Protein AF-A0A7Y5PL64-F1 (afdb_monomer_lite)

Radius of gyration: 34.28 Å; chains: 1; bounding box: 77×37×75 Å

Foldseek 3Di:
DDPVVVVVVVVVVCVVCVVVNVVVVVCVCVVVVVVVVCVVVVVVVVVVVVVVVVVVPPPDDDDWADDPPDPPDPDGDFDDPVNQVLCCDCVNPVPRPHDDGDDDDWDWDDDPPDTDTD

pLDDT: mean 79.42, std 14.21, range [55.31, 97.62]

Sequence (118 aa):
MTFSEAVRLALAGLLANRMRALLTTLGIIIGVGAVLSLISLGRGVENYIASEFESMGTNLLVVFGAEPRNPNRTRIEPLTTIEAADLADPSIAPSVAVVASDYRLNGTIEAGDESYQT

Secondary structure (DSSP, 8-state):
--HHHHHHHHHHHHHHTHHHHHHHHHHHHHHHHHHHHHHHHHHHHHHHHHHHHHHTTTT---PPPPP-SSTT---PPPPPHHHHHHHH-TTT-TT------------EEEETTEEEE-

Structure (mmCIF, N/CA/C/O backbone):
data_AF-A0A7Y5PL64-F1
#
_entry.id   AF-A0A7Y5PL64-F1
#
loop_
_atom_site.group_PDB
_atom_site.id
_atom_site.type_symbol
_atom_site.label_atom_id
_atom_site.label_alt_id
_atom_site.label_comp_id
_atom_site.label_asym_id
_atom_site.label_entity_id
_atom_site.label_seq_id
_atom_site.pdbx_PDB_ins_code
_atom_site.Cartn_x
_atom_site.Cartn_y
_atom_site.Cartn_z
_atom_site.occupancy
_atom_site.B_iso_or_equiv
_atom_site.auth_seq_id
_atom_site.auth_comp_id
_atom_site.auth_asym_id
_atom_site.auth_atom_id
_atom_site.pdbx_PDB_model_num
ATOM 1 N N . MET A 1 1 ? -28.151 -12.667 31.202 1.00 62.91 1 MET A N 1
ATOM 2 C CA . MET A 1 1 ? -27.965 -11.423 30.429 1.00 62.91 1 MET A CA 1
ATOM 3 C C . MET A 1 1 ? -28.350 -11.702 28.995 1.00 62.91 1 MET A C 1
ATOM 5 O O . MET A 1 1 ? -27.792 -12.619 28.405 1.00 62.91 1 MET A O 1
ATOM 9 N N . THR A 1 2 ? -29.329 -10.980 28.462 1.00 91.00 2 THR A N 1
ATOM 10 C CA . THR A 1 2 ? -29.686 -11.091 27.043 1.00 91.00 2 THR A CA 1
ATOM 11 C C . THR A 1 2 ? -28.681 -10.299 26.193 1.00 91.00 2 THR A C 1
ATOM 13 O O . THR A 1 2 ? -28.117 -9.309 26.661 1.00 91.00 2 THR A O 1
ATOM 16 N N . PHE A 1 3 ? -28.404 -10.725 24.954 1.00 93.62 3 PHE A N 1
ATOM 17 C CA . PHE A 1 3 ? -27.451 -10.027 24.069 1.00 93.62 3 PHE A CA 1
ATOM 18 C C . PHE A 1 3 ? -27.849 -8.557 23.840 1.00 93.62 3 PHE A C 1
ATOM 20 O O . PHE A 1 3 ? -26.998 -7.671 23.801 1.00 93.62 3 PHE A O 1
ATOM 27 N N . SER A 1 4 ? -29.154 -8.279 23.780 1.00 94.31 4 SER A N 1
ATOM 28 C CA . SER A 1 4 ? -29.699 -6.923 23.670 1.00 94.31 4 SER A CA 1
ATOM 29 C C . SER A 1 4 ? -29.397 -6.055 24.898 1.00 94.31 4 SER A C 1
ATOM 31 O O . SER A 1 4 ? -29.063 -4.880 24.741 1.00 94.31 4 SER A O 1
ATOM 33 N N . GLU A 1 5 ? -29.454 -6.610 26.112 1.00 93.69 5 GLU A N 1
ATOM 34 C CA . GLU A 1 5 ? -29.040 -5.910 27.337 1.00 93.69 5 GLU A CA 1
ATOM 35 C C . GLU A 1 5 ? -27.541 -5.635 27.372 1.00 93.69 5 GLU A C 1
ATOM 37 O O . GLU A 1 5 ? -27.141 -4.537 27.755 1.00 93.69 5 GLU A O 1
ATOM 42 N N . ALA A 1 6 ? -26.714 -6.587 26.930 1.00 94.31 6 ALA A N 1
ATOM 43 C CA . ALA A 1 6 ? -25.267 -6.401 26.867 1.00 94.31 6 ALA A CA 1
ATOM 44 C C . ALA A 1 6 ? -24.887 -5.242 25.927 1.00 94.31 6 ALA A C 1
ATOM 46 O O . ALA A 1 6 ? -24.088 -4.382 26.297 1.00 94.31 6 ALA A O 1
ATOM 47 N N . VAL A 1 7 ? -25.518 -5.162 24.748 1.00 95.19 7 VAL A N 1
ATOM 48 C CA . VAL A 1 7 ? -25.325 -4.052 23.799 1.00 95.19 7 VAL A CA 1
ATOM 49 C C . VAL A 1 7 ? -25.808 -2.725 24.389 1.00 95.19 7 VAL A C 1
ATOM 51 O O . VAL A 1 7 ? -25.095 -1.725 24.303 1.00 95.19 7 VAL A O 1
ATOM 54 N N . ARG A 1 8 ? -26.982 -2.696 25.038 1.00 94.38 8 ARG A N 1
ATOM 55 C CA . ARG A 1 8 ? -27.490 -1.485 25.709 1.00 94.38 8 ARG A CA 1
ATOM 56 C C . ARG A 1 8 ? -26.541 -0.988 26.799 1.00 94.38 8 ARG A C 1
ATOM 58 O O . ARG A 1 8 ? -26.281 0.212 26.869 1.00 94.38 8 ARG A O 1
ATOM 65 N N . LEU A 1 9 ? -26.011 -1.896 27.617 1.00 93.50 9 LEU A N 1
ATOM 66 C CA . LEU A 1 9 ? -25.077 -1.570 28.692 1.00 93.50 9 LEU A CA 1
ATOM 67 C C . LEU A 1 9 ? -23.738 -1.053 28.142 1.00 93.50 9 LEU A C 1
ATOM 69 O O . LEU A 1 9 ? -23.221 -0.047 28.626 1.00 93.50 9 LEU A O 1
ATOM 73 N N . ALA A 1 10 ? -23.208 -1.686 27.092 1.00 91.62 10 ALA A N 1
ATOM 74 C CA . ALA A 1 10 ? -21.980 -1.253 26.431 1.00 91.62 10 ALA A CA 1
ATOM 75 C C . ALA A 1 10 ? -22.123 0.140 25.791 1.00 91.62 10 ALA A C 1
ATOM 77 O O . ALA A 1 10 ? -21.254 0.993 25.974 1.00 91.62 10 ALA A O 1
ATOM 78 N N . LEU A 1 11 ? -23.240 0.402 25.099 1.00 93.00 11 LEU A N 1
ATOM 79 C CA . LEU A 1 11 ? -23.537 1.712 24.509 1.00 93.00 11 LEU A CA 1
ATOM 80 C C . LEU A 1 11 ? -23.662 2.800 25.580 1.00 93.00 11 LEU A C 1
ATOM 82 O O . LEU A 1 11 ? -23.093 3.880 25.419 1.00 93.00 11 LEU A O 1
ATOM 86 N N . ALA A 1 12 ? -24.349 2.511 26.689 1.00 93.06 12 ALA A N 1
ATOM 87 C CA . ALA A 1 12 ? -24.456 3.435 27.815 1.00 93.06 12 ALA A CA 1
ATOM 88 C C . ALA A 1 12 ? -23.074 3.783 28.400 1.00 93.06 12 ALA A C 1
ATOM 90 O O . ALA A 1 12 ? -22.789 4.955 28.646 1.00 93.06 12 ALA A O 1
ATOM 91 N N . GLY A 1 13 ? -22.185 2.793 28.546 1.00 90.62 13 GLY A N 1
ATOM 92 C CA . GLY A 1 13 ? -20.802 3.006 28.983 1.00 90.62 13 GLY A CA 1
ATOM 93 C C . GLY A 1 13 ? -19.965 3.834 27.998 1.00 90.62 13 GLY A C 1
ATOM 94 O O . GLY A 1 13 ? -19.209 4.713 28.415 1.00 90.62 13 GLY A O 1
ATOM 95 N N . LEU A 1 14 ? -20.139 3.617 26.689 1.00 92.44 14 LEU A N 1
ATOM 96 C CA . LEU A 1 14 ? -19.472 4.400 25.642 1.00 92.44 14 LEU A CA 1
ATOM 97 C C . LEU A 1 14 ? -19.899 5.881 25.681 1.00 92.44 14 LEU A C 1
ATOM 99 O O . LEU A 1 14 ? -19.066 6.784 25.598 1.00 92.44 14 LEU A O 1
ATOM 103 N N . LEU A 1 15 ? -21.203 6.125 25.856 1.00 91.00 15 LEU A N 1
ATOM 104 C CA . LEU A 1 15 ? -21.818 7.455 25.937 1.00 91.00 15 LEU A CA 1
ATOM 105 C C . LEU A 1 15 ? -21.490 8.205 27.235 1.00 91.00 15 LEU A C 1
ATOM 107 O O . LEU A 1 15 ? -21.521 9.439 27.232 1.00 91.00 15 LEU A O 1
ATOM 111 N N . ALA A 1 16 ? -21.176 7.487 28.318 1.00 93.44 16 ALA A N 1
ATOM 112 C CA . ALA A 1 16 ? -20.766 8.068 29.594 1.00 93.44 16 ALA A CA 1
ATOM 113 C C . ALA A 1 16 ? -19.361 8.687 29.528 1.00 93.44 16 ALA A C 1
ATOM 115 O O . ALA A 1 16 ? -19.095 9.680 30.200 1.00 93.44 16 ALA A O 1
ATOM 116 N N . ASN A 1 17 ? -18.470 8.147 28.688 1.00 92.94 17 ASN A N 1
ATOM 117 C CA . ASN A 1 17 ? -17.100 8.636 28.563 1.00 92.94 17 ASN A CA 1
ATOM 118 C C . ASN A 1 17 ? -16.711 8.942 27.110 1.00 92.94 17 ASN A C 1
ATOM 120 O O . ASN A 1 17 ? -15.797 8.353 26.522 1.00 92.94 17 ASN A O 1
ATOM 124 N N . ARG A 1 18 ? -17.426 9.923 26.557 1.00 89.38 18 ARG A N 1
ATOM 125 C CA . ARG A 1 18 ? -17.398 10.297 25.138 1.00 89.38 18 ARG A CA 1
ATOM 126 C C . ARG A 1 18 ? -16.002 10.617 24.620 1.00 89.38 18 ARG A C 1
ATOM 128 O O . ARG A 1 18 ? -15.665 10.187 23.529 1.00 89.38 18 ARG A O 1
ATOM 135 N N . MET A 1 19 ? -15.181 11.327 25.395 1.00 94.69 19 MET A N 1
ATOM 136 C CA . MET A 1 19 ? -13.865 11.784 24.932 1.00 94.69 19 MET A CA 1
ATOM 137 C C . MET A 1 19 ? -12.891 10.622 24.715 1.00 94.69 19 MET A C 1
ATOM 139 O O . MET A 1 19 ? -12.228 10.556 23.686 1.00 94.69 19 MET A O 1
ATOM 143 N N . ARG A 1 20 ? -12.851 9.652 25.636 1.00 94.50 20 ARG A N 1
ATOM 144 C CA . ARG A 1 20 ? -12.008 8.458 25.470 1.00 94.50 20 ARG A CA 1
ATOM 145 C C . ARG A 1 20 ? -12.511 7.584 24.327 1.00 94.50 20 ARG A C 1
ATOM 147 O O . ARG A 1 20 ? -11.698 7.121 23.543 1.00 94.50 20 ARG A O 1
ATOM 154 N N . ALA A 1 21 ? -13.828 7.391 24.228 1.00 94.50 21 ALA A N 1
ATOM 155 C CA . ALA A 1 21 ? -14.437 6.607 23.157 1.00 94.50 21 ALA A CA 1
ATOM 156 C C . ALA A 1 21 ? -14.184 7.218 21.767 1.00 94.50 21 ALA A C 1
ATOM 158 O O . ALA A 1 21 ? -13.879 6.496 20.821 1.00 94.50 21 ALA A O 1
ATOM 159 N N . LEU A 1 22 ? -14.258 8.547 21.645 1.00 95.19 22 LEU A N 1
ATOM 160 C CA . LEU A 1 22 ? -13.938 9.257 20.404 1.00 95.19 22 LEU A CA 1
ATOM 161 C C . LEU A 1 22 ? -12.468 9.091 20.022 1.00 95.19 22 LEU A C 1
ATOM 163 O O . LEU A 1 22 ? -12.167 8.758 18.883 1.00 95.19 22 LEU A O 1
ATOM 167 N N . LEU A 1 23 ? -11.550 9.290 20.968 1.00 95.56 23 LEU A N 1
ATOM 168 C CA . LEU A 1 23 ? -10.118 9.232 20.678 1.00 95.56 23 LEU A CA 1
ATOM 169 C C . LEU A 1 23 ? -9.653 7.820 20.291 1.00 95.56 23 LEU A C 1
ATOM 171 O O . LEU A 1 23 ? -8.845 7.677 19.376 1.00 95.56 23 LEU A O 1
ATOM 175 N N . THR A 1 24 ? -10.176 6.771 20.934 1.00 95.12 24 THR A N 1
ATOM 176 C CA . THR A 1 24 ? -9.810 5.386 20.589 1.00 95.12 24 THR A CA 1
ATOM 177 C C . THR A 1 24 ? -10.368 4.964 19.235 1.00 95.12 24 THR A C 1
ATOM 179 O O . THR A 1 24 ? -9.656 4.345 18.446 1.00 95.12 24 THR A O 1
ATOM 182 N N . THR A 1 25 ? -11.618 5.322 18.934 1.00 95.25 25 THR A N 1
ATOM 183 C CA . THR A 1 25 ? -12.231 5.015 17.633 1.00 95.25 25 THR A CA 1
ATOM 184 C C . THR A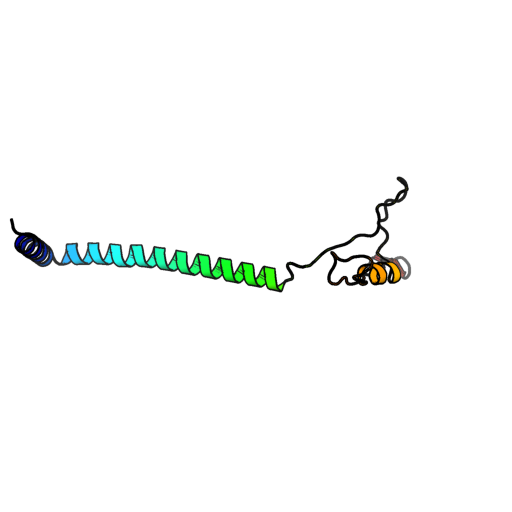 1 25 ? -11.562 5.785 16.500 1.00 95.25 25 THR A C 1
ATOM 186 O O . THR A 1 25 ? -11.252 5.190 15.470 1.00 95.25 25 THR A O 1
ATOM 189 N N . LEU A 1 26 ? -11.238 7.064 16.710 1.00 96.56 26 LEU A N 1
ATOM 190 C CA . LEU A 1 26 ? -10.481 7.873 15.755 1.00 96.56 26 LEU A CA 1
ATOM 191 C C . LEU A 1 26 ? -9.106 7.258 15.459 1.00 96.56 26 LEU A C 1
ATOM 193 O O . LEU A 1 26 ? -8.723 7.144 14.296 1.00 96.56 26 LEU A O 1
ATOM 197 N N . GLY A 1 27 ? -8.390 6.816 16.497 1.00 96.94 27 GLY A N 1
ATOM 198 C CA . GLY A 1 27 ? -7.090 6.164 16.343 1.00 96.94 27 GLY A CA 1
ATOM 199 C C . GLY A 1 27 ? -7.159 4.905 15.477 1.00 96.94 27 GLY A C 1
ATOM 200 O O . GLY A 1 27 ? -6.327 4.726 14.591 1.00 96.94 27 GLY A O 1
ATOM 201 N N . ILE A 1 28 ? -8.182 4.067 15.671 1.00 97.12 28 ILE A N 1
ATOM 202 C CA . ILE A 1 28 ? -8.387 2.857 14.860 1.00 97.12 28 ILE A CA 1
ATOM 203 C C . ILE A 1 28 ? -8.730 3.218 13.409 1.00 97.12 28 ILE A C 1
ATOM 205 O O . ILE A 1 28 ? -8.167 2.625 12.492 1.00 97.12 28 ILE A O 1
ATOM 209 N N . ILE A 1 29 ? -9.604 4.205 13.183 1.00 97.00 29 ILE A N 1
ATOM 210 C CA . ILE A 1 29 ? -9.995 4.637 11.831 1.00 97.00 29 ILE A CA 1
ATOM 211 C C . ILE A 1 29 ? -8.777 5.136 11.046 1.00 97.00 29 ILE A C 1
ATOM 213 O O . ILE A 1 29 ? -8.551 4.698 9.919 1.00 97.00 29 ILE A O 1
ATOM 217 N N . ILE A 1 30 ? -7.968 6.013 11.648 1.00 97.00 30 ILE A N 1
ATOM 218 C CA . ILE A 1 30 ? -6.768 6.553 10.998 1.00 97.00 30 ILE A CA 1
ATOM 219 C C . ILE A 1 30 ? -5.718 5.451 10.812 1.00 97.00 30 ILE A C 1
ATOM 221 O O . ILE A 1 30 ? -5.144 5.335 9.731 1.00 97.00 30 ILE A O 1
ATOM 225 N N . GLY A 1 31 ? -5.494 4.615 11.830 1.00 96.94 31 GLY A N 1
ATOM 226 C CA . GLY A 1 31 ? -4.504 3.538 11.781 1.00 96.94 31 GLY A CA 1
ATOM 227 C C . GLY A 1 31 ? -4.794 2.527 10.673 1.00 96.94 31 GLY A C 1
ATOM 228 O O . GLY A 1 31 ? -3.930 2.245 9.845 1.00 96.94 31 GLY A O 1
ATOM 229 N N . VAL A 1 32 ? -6.029 2.027 10.602 1.00 97.38 32 VAL A N 1
ATOM 230 C CA . VAL A 1 32 ? -6.437 1.080 9.554 1.00 97.38 32 VAL A CA 1
ATOM 231 C C . VAL A 1 32 ? -6.483 1.765 8.187 1.00 97.38 32 VAL A C 1
ATOM 233 O O . VAL A 1 32 ? -6.037 1.181 7.202 1.00 97.38 32 VAL A O 1
ATOM 236 N N . GLY A 1 33 ? -6.950 3.016 8.118 1.00 97.50 33 GLY A N 1
ATOM 237 C CA . GLY A 1 33 ? -6.988 3.783 6.872 1.00 97.50 33 GLY A CA 1
ATOM 238 C C . GLY A 1 33 ? -5.603 3.978 6.250 1.00 97.50 33 GLY A C 1
ATOM 239 O O . GLY A 1 33 ? -5.435 3.764 5.049 1.00 97.50 33 GLY A O 1
ATOM 240 N N . ALA A 1 34 ? -4.592 4.309 7.058 1.00 97.56 34 ALA A N 1
ATOM 241 C CA . ALA A 1 34 ? -3.217 4.480 6.592 1.00 97.56 34 ALA A CA 1
ATOM 242 C C . ALA A 1 34 ? -2.627 3.173 6.036 1.00 97.56 34 ALA A C 1
ATOM 244 O O . ALA A 1 34 ? -2.044 3.169 4.952 1.00 97.56 34 ALA A O 1
ATOM 245 N N . VAL A 1 35 ? -2.832 2.053 6.738 1.00 97.50 35 VAL A N 1
ATOM 246 C CA . VAL A 1 35 ? -2.353 0.733 6.299 1.00 97.50 35 VAL A CA 1
ATOM 247 C C . VAL A 1 35 ? -3.027 0.306 4.995 1.00 97.50 35 VAL A C 1
ATOM 249 O O . VAL A 1 35 ? -2.344 -0.110 4.061 1.00 97.50 35 VAL A O 1
ATOM 252 N N . LEU A 1 36 ? -4.351 0.456 4.888 1.00 97.19 36 LEU A N 1
ATOM 253 C CA . LEU A 1 36 ? -5.085 0.127 3.662 1.00 97.19 36 LEU A CA 1
ATOM 254 C C . LEU A 1 36 ? -4.641 0.992 2.476 1.00 97.19 36 LEU A C 1
ATOM 256 O O . LEU A 1 36 ? -4.455 0.473 1.375 1.00 97.19 36 LEU A O 1
ATOM 260 N N . SER A 1 37 ? -4.420 2.288 2.711 1.00 97.62 37 SER A N 1
ATOM 261 C CA . SER A 1 37 ? -3.950 3.224 1.683 1.00 97.62 37 SER A CA 1
ATOM 262 C C . SER A 1 37 ? -2.578 2.815 1.152 1.00 97.62 37 SER A C 1
ATOM 264 O O . SER A 1 37 ? -2.386 2.732 -0.060 1.00 97.62 37 SER A O 1
ATOM 266 N N . LEU A 1 38 ? -1.644 2.493 2.050 1.00 97.25 38 LEU A N 1
ATOM 267 C CA . LEU A 1 38 ? -0.299 2.064 1.677 1.00 97.25 38 LEU A CA 1
ATOM 268 C C . LEU A 1 38 ? -0.314 0.746 0.899 1.00 97.25 38 LEU A C 1
ATOM 270 O O . LEU A 1 38 ? 0.381 0.636 -0.105 1.00 97.25 38 LEU A O 1
ATOM 274 N N . ILE A 1 39 ? -1.119 -0.236 1.313 1.00 96.94 39 ILE A N 1
ATOM 275 C CA . ILE A 1 39 ? -1.228 -1.519 0.599 1.00 96.94 39 ILE A CA 1
ATOM 276 C C . ILE A 1 39 ? -1.788 -1.308 -0.811 1.00 96.94 39 ILE A C 1
ATOM 278 O O . ILE A 1 39 ? -1.274 -1.880 -1.771 1.00 96.94 39 ILE A O 1
ATOM 282 N N . SER A 1 40 ? -2.830 -0.482 -0.944 1.00 97.12 40 SER A N 1
ATOM 283 C CA . SER A 1 40 ? -3.431 -0.178 -2.245 1.00 97.12 40 SER A CA 1
ATOM 284 C C . SER A 1 40 ? -2.442 0.524 -3.172 1.00 97.12 40 SER A C 1
ATOM 286 O O . SER A 1 40 ? -2.329 0.155 -4.338 1.00 97.12 40 SER A O 1
ATOM 288 N N . LEU A 1 41 ? -1.717 1.517 -2.655 1.00 96.75 41 LEU A N 1
ATOM 289 C CA . LEU A 1 41 ? -0.687 2.225 -3.410 1.00 96.75 41 LEU A CA 1
ATOM 290 C C . LEU A 1 41 ? 0.468 1.299 -3.788 1.00 96.75 41 LEU A C 1
ATOM 292 O O . LEU A 1 41 ? 0.875 1.299 -4.942 1.00 96.75 41 LEU A O 1
ATOM 296 N N . GLY A 1 42 ? 0.952 0.477 -2.855 1.00 95.62 42 GLY A N 1
ATOM 297 C CA . GLY A 1 42 ? 2.046 -0.464 -3.098 1.00 95.62 42 GLY A CA 1
ATOM 298 C C . GLY A 1 42 ? 1.735 -1.417 -4.249 1.00 95.62 42 GLY A C 1
ATOM 299 O O . GLY A 1 42 ? 2.517 -1.512 -5.188 1.00 95.62 42 GLY A O 1
ATOM 300 N N . ARG A 1 43 ? 0.545 -2.029 -4.237 1.00 95.25 43 ARG A N 1
ATOM 301 C CA . ARG A 1 43 ? 0.084 -2.894 -5.336 1.00 95.25 43 ARG A CA 1
ATOM 302 C C . ARG A 1 43 ? -0.113 -2.132 -6.646 1.00 95.25 43 ARG A C 1
ATOM 304 O O . ARG A 1 43 ? 0.175 -2.659 -7.712 1.00 95.25 43 ARG A O 1
ATOM 311 N N . GLY A 1 44 ? -0.612 -0.897 -6.581 1.00 93.69 44 GLY A N 1
ATOM 312 C CA . GLY A 1 44 ? -0.770 -0.047 -7.762 1.00 93.69 44 GLY A CA 1
ATOM 313 C C . GLY A 1 44 ? 0.569 0.274 -8.428 1.00 93.69 44 GLY A C 1
ATOM 314 O O . GLY A 1 44 ? 0.686 0.175 -9.645 1.00 93.69 44 GLY A O 1
ATOM 315 N N . VAL A 1 45 ? 1.586 0.600 -7.627 1.00 95.12 45 VAL A N 1
ATOM 316 C CA . VAL A 1 45 ? 2.950 0.864 -8.101 1.00 95.12 45 VAL A CA 1
ATOM 317 C C . VAL A 1 45 ? 3.598 -0.404 -8.648 1.00 95.12 45 VAL A C 1
ATOM 319 O O . VAL A 1 45 ? 4.191 -0.353 -9.717 1.00 95.12 45 VAL A O 1
ATOM 322 N N . GLU A 1 46 ? 3.458 -1.536 -7.960 1.00 91.56 46 GLU A N 1
ATOM 323 C CA . GLU A 1 46 ? 3.953 -2.833 -8.435 1.00 91.56 46 GLU A CA 1
ATOM 324 C C . GLU A 1 46 ? 3.390 -3.173 -9.821 1.00 91.56 46 GLU A C 1
ATOM 326 O O . GLU A 1 46 ? 4.152 -3.460 -10.742 1.00 91.56 46 GLU A O 1
ATOM 331 N N . ASN A 1 47 ? 2.074 -3.039 -10.000 1.00 91.69 47 ASN A N 1
ATOM 332 C CA . ASN A 1 47 ? 1.418 -3.278 -11.285 1.00 91.69 47 ASN A CA 1
ATOM 333 C C . ASN A 1 47 ? 1.853 -2.277 -12.362 1.00 91.69 47 ASN A C 1
ATOM 335 O O . ASN A 1 47 ? 2.064 -2.667 -13.506 1.00 91.69 47 ASN A O 1
ATOM 339 N N . TYR A 1 48 ? 1.994 -0.997 -12.006 1.00 91.44 48 TYR A N 1
ATOM 340 C CA . TYR A 1 48 ? 2.467 0.037 -12.928 1.00 91.44 48 TYR A CA 1
ATOM 341 C C . TYR A 1 48 ? 3.882 -0.274 -13.425 1.00 91.44 48 TYR A C 1
ATOM 343 O O . TYR A 1 48 ? 4.136 -0.279 -14.626 1.00 91.44 48 TYR A O 1
ATOM 351 N N . ILE A 1 49 ? 4.786 -0.602 -12.502 1.00 89.56 49 ILE A N 1
ATOM 352 C CA . ILE A 1 49 ? 6.161 -0.974 -12.823 1.00 89.56 49 ILE A CA 1
ATOM 353 C C . ILE A 1 49 ? 6.176 -2.235 -13.691 1.00 89.56 49 ILE A C 1
ATOM 355 O O . ILE A 1 49 ? 6.848 -2.246 -14.717 1.00 89.56 49 ILE A O 1
ATOM 359 N N . ALA A 1 50 ? 5.409 -3.269 -13.335 1.00 85.62 50 ALA A N 1
ATOM 360 C CA . ALA A 1 50 ? 5.302 -4.484 -14.140 1.00 85.62 50 ALA A CA 1
ATOM 361 C C . ALA A 1 50 ? 4.824 -4.185 -15.570 1.00 85.62 50 ALA A C 1
ATOM 363 O O . ALA A 1 50 ? 5.414 -4.692 -16.518 1.00 85.62 50 ALA A O 1
ATOM 364 N N . SER A 1 51 ? 3.823 -3.313 -15.729 1.00 83.25 51 SER A N 1
ATOM 365 C CA . SER A 1 51 ? 3.321 -2.917 -17.049 1.00 83.25 51 SER A CA 1
ATOM 366 C C . SER A 1 51 ? 4.331 -2.109 -17.864 1.00 83.25 51 SER A C 1
ATOM 368 O O . SER A 1 51 ? 4.392 -2.266 -19.079 1.00 83.25 51 SER A O 1
ATOM 370 N N . GLU A 1 52 ? 5.156 -1.289 -17.209 1.00 82.44 52 GLU A N 1
ATOM 371 C CA . GLU A 1 52 ? 6.228 -0.548 -17.875 1.00 82.44 52 GLU A CA 1
ATOM 372 C C . GLU A 1 52 ? 7.356 -1.492 -18.310 1.00 82.44 52 GLU A C 1
ATOM 374 O O . GLU A 1 52 ? 7.864 -1.399 -19.419 1.00 82.44 52 GLU A O 1
ATOM 379 N N . PHE A 1 53 ? 7.714 -2.478 -17.487 1.00 77.06 53 PHE A N 1
ATOM 380 C CA . PHE A 1 53 ? 8.684 -3.498 -17.890 1.00 77.06 53 PHE A CA 1
ATOM 381 C C . PHE A 1 53 ? 8.156 -4.412 -19.005 1.00 77.06 53 PHE A C 1
ATOM 383 O O . PHE A 1 53 ? 8.921 -4.818 -19.878 1.00 77.06 53 PHE A O 1
ATOM 390 N N . GLU A 1 54 ? 6.860 -4.724 -19.005 1.00 73.50 54 GLU A N 1
ATOM 391 C CA . GLU A 1 54 ? 6.216 -5.476 -20.082 1.00 73.50 54 GLU A CA 1
ATOM 392 C C . GLU A 1 54 ? 6.174 -4.664 -21.387 1.00 73.50 54 GLU A C 1
ATOM 394 O O . GLU A 1 54 ? 6.491 -5.199 -22.452 1.00 73.50 5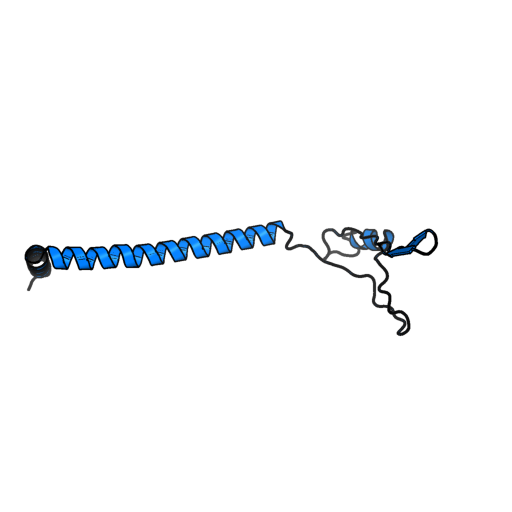4 GLU A O 1
ATOM 399 N N . SER A 1 55 ? 5.879 -3.360 -21.309 1.00 65.06 55 SER A N 1
ATOM 400 C CA . SER A 1 55 ? 5.864 -2.448 -22.462 1.00 65.06 55 SER A CA 1
ATOM 401 C C . SER A 1 55 ? 7.262 -2.190 -23.035 1.00 65.06 55 SER A C 1
ATOM 403 O O . SER A 1 55 ? 7.408 -2.024 -24.247 1.00 65.06 55 SER A O 1
ATOM 405 N N . MET A 1 56 ? 8.301 -2.245 -22.195 1.00 68.75 56 MET A N 1
ATOM 406 C CA . MET A 1 56 ? 9.706 -2.211 -22.613 1.00 68.75 56 MET A CA 1
ATOM 407 C C . MET A 1 56 ? 10.166 -3.500 -23.318 1.00 68.75 56 MET A C 1
ATOM 409 O O . MET A 1 56 ? 11.275 -3.543 -23.850 1.00 68.75 56 MET A O 1
ATOM 413 N N . GLY A 1 57 ? 9.307 -4.518 -23.404 1.00 58.69 57 GLY A N 1
ATOM 414 C CA . GLY A 1 57 ? 9.527 -5.699 -24.224 1.00 58.69 57 GLY A CA 1
ATOM 415 C C . GLY A 1 57 ? 10.107 -6.857 -23.424 1.00 58.69 57 GLY A C 1
ATOM 416 O O . GLY A 1 57 ? 11.292 -7.169 -23.497 1.00 58.69 57 GLY A O 1
ATOM 417 N N . THR A 1 58 ? 9.230 -7.611 -22.769 1.00 56.19 58 THR A N 1
ATOM 418 C CA . THR A 1 58 ? 9.504 -8.971 -22.265 1.00 56.19 58 THR A CA 1
ATOM 419 C C . THR A 1 58 ? 9.794 -9.994 -23.379 1.00 56.19 58 THR A C 1
ATOM 421 O O . THR A 1 58 ? 9.978 -11.174 -23.093 1.00 56.19 58 THR A O 1
ATOM 424 N N . ASN A 1 59 ? 9.899 -9.556 -24.642 1.00 57.25 59 ASN A N 1
ATOM 425 C CA . ASN A 1 59 ? 10.250 -10.378 -25.802 1.00 57.25 59 ASN A CA 1
ATOM 426 C C . ASN A 1 59 ? 11.560 -9.938 -26.491 1.00 57.25 59 ASN A C 1
ATOM 428 O O . ASN A 1 59 ? 11.700 -10.067 -27.706 1.00 57.25 59 ASN A O 1
ATOM 432 N N . LEU A 1 60 ? 12.525 -9.389 -25.744 1.00 58.47 60 LEU A N 1
ATOM 433 C CA . LEU A 1 60 ? 13.868 -9.123 -26.269 1.00 58.47 60 LEU A CA 1
ATOM 434 C C . LEU A 1 60 ? 14.744 -10.379 -26.149 1.00 58.47 60 LEU A C 1
ATOM 436 O O . LEU A 1 60 ? 15.421 -10.599 -25.146 1.00 58.47 60 LEU A O 1
ATOM 440 N N . LEU A 1 61 ? 14.732 -11.213 -27.190 1.00 60.12 61 LEU A N 1
ATOM 441 C CA . LEU A 1 61 ? 15.686 -12.310 -27.350 1.00 60.12 61 LEU A CA 1
ATOM 442 C C . LEU A 1 61 ? 16.962 -11.774 -28.017 1.00 60.12 61 LEU A C 1
ATOM 444 O O . LEU A 1 61 ? 16.975 -11.507 -29.217 1.00 60.12 61 LEU A O 1
ATOM 448 N N . VAL A 1 62 ? 18.039 -11.616 -27.245 1.00 65.81 62 VAL A N 1
ATOM 449 C CA . VAL A 1 62 ? 19.351 -11.209 -27.772 1.00 65.81 62 VAL A CA 1
ATOM 450 C C . VAL A 1 62 ? 20.112 -12.457 -28.217 1.00 65.81 62 VAL A C 1
ATOM 452 O O . VAL A 1 62 ? 20.596 -13.226 -27.387 1.00 65.81 62 VAL A O 1
ATOM 455 N N . VAL A 1 63 ? 20.197 -12.668 -29.530 1.00 68.69 63 VAL A N 1
ATOM 456 C CA . VAL A 1 63 ? 20.963 -13.766 -30.135 1.00 68.69 63 VAL A CA 1
ATOM 457 C C . VAL A 1 63 ? 22.313 -13.225 -30.588 1.00 68.69 63 VAL A C 1
ATOM 459 O O . VAL A 1 63 ? 22.381 -12.273 -31.362 1.00 68.69 63 VAL A O 1
ATOM 462 N N . PHE A 1 64 ? 23.393 -13.835 -30.108 1.00 67.06 64 PHE A N 1
ATOM 463 C CA . PHE A 1 64 ? 24.744 -13.548 -30.581 1.00 67.06 64 PHE A CA 1
ATOM 464 C C . PHE A 1 64 ? 25.147 -14.572 -31.645 1.00 67.06 64 PHE A C 1
ATOM 466 O O . PHE A 1 64 ? 24.727 -15.730 -31.587 1.00 67.06 64 PHE A O 1
ATOM 473 N N . GLY A 1 65 ? 25.967 -14.144 -32.609 1.00 63.72 65 GLY A N 1
ATOM 474 C CA . GLY A 1 65 ? 26.601 -15.050 -33.567 1.00 63.72 65 GLY A CA 1
ATOM 475 C C . GLY A 1 65 ? 27.423 -16.126 -32.852 1.00 63.72 65 GLY A C 1
ATOM 476 O O . GLY A 1 65 ? 27.854 -15.939 -31.712 1.00 63.72 65 GLY A O 1
ATOM 477 N N . ALA A 1 66 ? 27.599 -17.276 -33.505 1.00 63.69 66 ALA A N 1
ATOM 478 C CA . ALA A 1 66 ? 28.215 -18.453 -32.902 1.00 63.69 66 ALA A CA 1
ATOM 479 C C . ALA A 1 66 ? 29.584 -18.152 -32.261 1.00 63.69 66 ALA A C 1
ATOM 481 O O . ALA A 1 66 ? 30.407 -17.428 -32.823 1.00 63.69 66 ALA A O 1
ATOM 482 N N . GLU A 1 67 ? 29.829 -18.771 -31.099 1.00 61.44 67 GLU A N 1
ATOM 483 C CA . GLU A 1 67 ? 31.111 -18.735 -30.393 1.00 61.44 67 GLU A CA 1
ATOM 484 C C . GLU A 1 67 ? 32.253 -19.066 -31.372 1.00 61.44 67 GLU A C 1
ATOM 486 O O . GLU A 1 67 ? 32.157 -20.054 -32.121 1.00 61.44 67 GLU A O 1
ATOM 491 N N . PRO A 1 68 ? 33.340 -18.277 -31.394 1.00 56.47 68 PRO A N 1
ATOM 492 C CA . PRO A 1 68 ? 34.472 -18.571 -32.248 1.00 56.47 68 PRO A CA 1
ATOM 493 C C . PRO A 1 68 ? 34.994 -19.977 -31.933 1.00 56.47 68 PRO A C 1
ATOM 495 O O . PRO A 1 68 ? 35.604 -20.227 -30.899 1.00 56.47 68 PRO A O 1
ATOM 498 N N . ARG A 1 69 ? 34.835 -20.907 -32.885 1.00 63.31 69 ARG A N 1
ATOM 499 C CA . ARG A 1 69 ? 35.423 -22.266 -32.841 1.00 63.31 69 ARG A CA 1
ATOM 500 C C . ARG A 1 69 ? 36.960 -22.265 -32.771 1.00 63.31 69 ARG A C 1
ATOM 502 O O . ARG A 1 69 ? 37.582 -23.324 -32.788 1.00 63.31 69 ARG A O 1
ATOM 509 N N . ASN A 1 70 ? 37.577 -21.087 -32.745 1.00 63.81 70 ASN A N 1
ATOM 510 C CA . ASN A 1 70 ? 39.006 -20.875 -32.696 1.00 63.81 70 ASN A CA 1
ATOM 511 C C . ASN A 1 70 ? 39.366 -20.130 -31.396 1.00 63.81 70 ASN A C 1
ATOM 513 O O . ASN A 1 70 ? 38.991 -18.964 -31.269 1.00 63.81 70 ASN A O 1
ATOM 517 N N . PRO A 1 71 ? 40.142 -20.738 -30.480 1.00 63.94 71 PRO A N 1
ATOM 518 C CA . PRO A 1 71 ? 40.534 -20.111 -29.214 1.00 63.94 71 PRO A CA 1
ATOM 519 C C . PRO A 1 71 ? 41.391 -18.842 -29.386 1.00 63.94 71 PRO A C 1
ATOM 521 O O . PRO A 1 71 ? 41.569 -18.096 -28.430 1.00 63.94 71 PRO A O 1
ATOM 524 N N . ASN A 1 72 ? 41.889 -18.565 -30.599 1.00 68.69 72 ASN A N 1
ATOM 525 C CA . ASN A 1 72 ? 42.631 -17.345 -30.927 1.00 68.69 72 ASN A CA 1
ATOM 526 C C . ASN A 1 72 ? 41.755 -16.210 -31.499 1.00 68.69 72 ASN A C 1
ATOM 528 O O . ASN A 1 72 ? 42.287 -15.147 -31.815 1.00 68.69 72 ASN A O 1
ATOM 532 N N . ARG A 1 73 ? 40.435 -16.398 -31.663 1.00 60.69 73 ARG A N 1
ATOM 533 C CA . ARG A 1 73 ? 39.501 -15.302 -31.978 1.00 60.69 73 ARG A CA 1
ATOM 534 C C . ARG A 1 73 ? 38.722 -14.926 -30.722 1.00 60.69 73 ARG A C 1
ATOM 536 O O . ARG A 1 73 ? 37.819 -15.636 -30.318 1.00 60.69 73 ARG A O 1
ATOM 543 N N . THR A 1 74 ? 39.026 -13.767 -30.153 1.00 61.00 74 THR A N 1
ATOM 544 C CA . THR A 1 74 ? 38.257 -13.133 -29.064 1.00 61.00 74 THR A CA 1
ATOM 545 C C . THR A 1 74 ? 37.100 -12.265 -29.569 1.00 61.00 74 THR A C 1
ATOM 547 O O . THR A 1 74 ? 36.385 -11.665 -28.770 1.00 61.00 74 THR A O 1
ATOM 550 N N . ARG A 1 75 ? 36.908 -12.162 -30.892 1.00 62.75 75 ARG A N 1
ATOM 551 C CA . ARG A 1 75 ? 35.854 -11.342 -31.494 1.00 62.75 75 ARG A CA 1
ATOM 552 C C . ARG A 1 75 ? 34.616 -12.194 -31.751 1.00 62.75 75 ARG A C 1
ATOM 554 O O . ARG A 1 75 ? 34.639 -13.054 -32.625 1.00 62.75 75 ARG A O 1
ATOM 561 N N . ILE A 1 76 ? 33.548 -11.911 -31.012 1.00 62.56 76 ILE A N 1
ATOM 562 C CA . ILE A 1 76 ? 32.196 -12.353 -31.360 1.00 62.56 76 ILE A CA 1
ATOM 563 C C . ILE A 1 76 ? 31.823 -11.626 -32.660 1.00 62.56 76 ILE A C 1
ATOM 565 O O . ILE A 1 76 ? 31.853 -10.394 -32.722 1.00 62.56 76 ILE A O 1
ATOM 569 N N . GLU A 1 77 ? 31.575 -12.382 -33.728 1.00 71.31 77 GLU A N 1
ATOM 570 C CA . GLU A 1 77 ? 31.160 -11.830 -35.018 1.00 71.31 77 GLU A CA 1
ATOM 571 C C . GLU A 1 77 ? 29.662 -11.471 -34.949 1.00 71.31 77 GLU A C 1
ATOM 573 O O . GLU A 1 77 ? 28.869 -12.275 -34.449 1.00 71.31 77 GLU A O 1
ATOM 578 N N . PRO A 1 78 ? 29.261 -10.255 -35.373 1.00 69.50 78 PRO A N 1
ATOM 579 C CA . PRO A 1 78 ? 27.851 -9.884 -35.400 1.00 69.50 78 PRO A CA 1
ATOM 580 C C . PRO A 1 78 ? 27.099 -10.755 -36.411 1.00 69.50 78 PRO A C 1
ATOM 582 O O . PRO A 1 78 ? 27.676 -11.169 -37.418 1.00 69.50 78 PRO A O 1
ATOM 585 N N . LEU A 1 79 ? 25.814 -11.002 -36.147 1.00 74.75 79 LEU A N 1
ATOM 586 C CA . LEU A 1 79 ? 24.951 -11.763 -37.050 1.00 74.75 79 LEU A CA 1
ATOM 587 C C . LEU A 1 79 ? 24.909 -11.095 -38.425 1.00 74.75 79 LEU A C 1
ATOM 589 O O . LEU A 1 79 ? 24.713 -9.883 -38.546 1.00 74.75 79 LEU A O 1
ATOM 593 N N . THR A 1 80 ? 25.084 -11.894 -39.470 1.00 78.44 80 THR A N 1
ATOM 594 C CA . THR A 1 80 ? 24.939 -11.408 -40.840 1.00 78.44 80 THR A CA 1
ATOM 595 C C . THR A 1 80 ? 23.459 -11.243 -41.196 1.00 78.44 80 THR A C 1
ATOM 597 O O . THR A 1 80 ? 22.575 -11.871 -40.612 1.00 78.44 80 THR A O 1
ATOM 600 N N . THR A 1 81 ? 23.161 -10.404 -42.190 1.00 78.75 81 THR A N 1
ATOM 601 C CA . THR A 1 81 ? 21.786 -10.198 -42.678 1.00 78.75 81 THR A CA 1
ATOM 602 C C . THR A 1 81 ? 21.152 -11.470 -43.236 1.00 78.75 81 THR A C 1
ATOM 604 O O . THR A 1 81 ? 19.932 -11.596 -43.186 1.00 78.75 81 THR A O 1
ATOM 607 N N . ILE A 1 82 ? 21.956 -12.412 -43.741 1.00 80.94 82 ILE A N 1
ATOM 608 C CA . ILE A 1 82 ? 21.453 -13.697 -44.236 1.00 80.94 82 ILE A CA 1
ATOM 609 C C . ILE A 1 82 ? 21.078 -14.632 -43.080 1.00 80.94 82 ILE A C 1
ATOM 611 O O . ILE A 1 82 ? 19.978 -15.167 -43.075 1.00 80.94 82 ILE A O 1
ATOM 615 N N . GLU A 1 83 ? 21.912 -14.723 -42.040 1.00 78.88 83 GLU A N 1
ATOM 616 C CA . GLU A 1 83 ? 21.613 -15.522 -40.842 1.00 78.88 83 GLU A CA 1
ATOM 617 C C . GLU A 1 83 ? 20.399 -14.970 -40.081 1.00 78.88 83 GLU A C 1
ATOM 619 O O . GLU A 1 83 ? 19.583 -15.729 -39.567 1.00 78.88 83 GLU A O 1
ATOM 624 N N . ALA A 1 84 ? 20.236 -13.644 -40.039 1.00 79.88 84 ALA A N 1
ATOM 625 C CA . ALA A 1 84 ? 19.049 -13.022 -39.458 1.00 79.88 84 ALA A CA 1
ATOM 626 C C . ALA A 1 84 ? 17.768 -13.340 -40.253 1.00 79.88 84 ALA A C 1
ATOM 628 O O . ALA A 1 84 ? 16.707 -13.503 -39.651 1.00 79.88 84 ALA A O 1
ATOM 629 N N . ALA A 1 85 ? 17.857 -13.447 -41.584 1.00 80.56 85 ALA A N 1
ATOM 630 C CA . ALA A 1 85 ? 16.731 -13.834 -42.431 1.00 80.56 85 ALA A CA 1
ATOM 631 C C . ALA A 1 85 ? 16.346 -15.310 -42.232 1.00 80.56 85 ALA A C 1
ATOM 633 O O . ALA A 1 85 ? 15.158 -15.613 -42.144 1.00 80.56 85 ALA A O 1
ATOM 634 N N . ASP A 1 86 ? 17.331 -16.198 -42.070 1.00 83.12 86 ASP A N 1
ATOM 635 C CA . ASP A 1 86 ? 17.097 -17.617 -41.771 1.00 83.12 86 ASP A CA 1
ATOM 636 C C . ASP A 1 86 ? 16.399 -17.806 -40.412 1.00 83.12 86 ASP A C 1
ATOM 638 O O . ASP A 1 86 ? 15.519 -18.651 -40.270 1.00 83.12 86 ASP A O 1
ATOM 642 N N . LEU A 1 87 ? 16.742 -16.987 -39.410 1.00 80.56 87 LEU A N 1
ATOM 643 C CA . LEU A 1 87 ? 16.079 -16.993 -38.099 1.00 80.56 87 LEU A CA 1
ATOM 644 C C . LEU A 1 87 ? 14.669 -16.386 -38.116 1.00 80.56 87 LEU A C 1
ATOM 646 O O . LEU A 1 87 ? 13.889 -16.646 -37.201 1.00 80.56 87 LEU A O 1
ATOM 650 N N . ALA A 1 88 ? 14.344 -15.570 -39.120 1.00 78.44 88 ALA A N 1
ATOM 651 C CA . ALA A 1 88 ? 13.007 -15.017 -39.309 1.00 78.44 88 ALA A CA 1
ATOM 652 C C . ALA A 1 88 ? 12.063 -15.988 -40.040 1.00 78.44 88 ALA A C 1
ATOM 654 O O . ALA A 1 88 ? 10.853 -15.763 -40.033 1.00 78.44 88 ALA A O 1
ATOM 655 N N . ASP A 1 89 ? 12.591 -17.049 -40.665 1.00 81.94 89 ASP A N 1
ATOM 656 C CA . ASP A 1 89 ? 11.793 -18.089 -41.310 1.00 81.94 89 ASP A CA 1
ATOM 657 C C . ASP A 1 89 ? 11.249 -19.085 -40.259 1.00 81.94 89 ASP A C 1
ATOM 659 O O . ASP A 1 89 ? 12.019 -19.854 -39.664 1.00 81.94 89 ASP A O 1
ATOM 663 N N . PRO A 1 90 ? 9.917 -19.152 -40.045 1.00 77.31 90 PRO A N 1
ATOM 664 C CA . PRO A 1 90 ? 9.315 -20.059 -39.067 1.00 77.31 90 PRO A CA 1
ATOM 665 C C . PRO A 1 90 ? 9.544 -21.547 -39.372 1.00 77.31 90 PRO A C 1
ATOM 667 O O . PRO A 1 90 ? 9.357 -22.384 -38.489 1.00 77.31 90 PRO A O 1
ATOM 670 N N . SER A 1 91 ? 9.916 -21.899 -40.609 1.00 81.75 91 SER A N 1
ATOM 671 C CA . SER A 1 91 ? 10.236 -23.278 -40.995 1.00 81.75 91 SER A CA 1
ATOM 672 C C . SER A 1 91 ? 11.614 -23.736 -40.501 1.00 81.75 91 SER A C 1
ATOM 674 O O . SER A 1 91 ? 11.804 -24.929 -40.260 1.00 81.75 91 SER A O 1
ATOM 676 N N . ILE A 1 92 ? 12.547 -22.798 -40.300 1.00 82.31 92 ILE A N 1
ATOM 677 C CA . ILE A 1 92 ? 13.909 -23.053 -39.812 1.00 82.31 92 ILE A CA 1
ATOM 678 C C . ILE A 1 92 ? 13.994 -22.844 -38.296 1.00 82.31 92 ILE A C 1
ATOM 680 O O . ILE A 1 92 ? 14.597 -23.657 -37.593 1.00 82.31 92 ILE A O 1
ATOM 684 N N . ALA A 1 93 ? 13.352 -2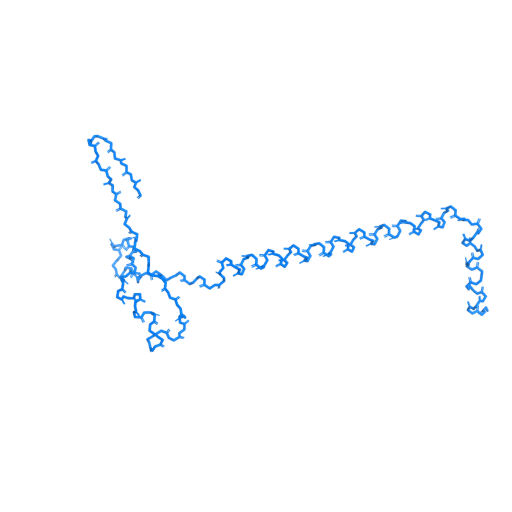1.795 -37.775 1.00 76.38 93 ALA A N 1
ATOM 685 C CA . ALA A 1 93 ? 13.374 -21.435 -36.359 1.00 76.38 93 ALA A CA 1
ATOM 686 C C . ALA A 1 93 ? 11.949 -21.242 -35.792 1.00 76.38 93 ALA A C 1
ATOM 688 O O . ALA A 1 93 ? 11.553 -20.125 -35.464 1.00 76.38 93 ALA A O 1
ATOM 689 N N . PRO A 1 94 ? 11.171 -22.324 -35.585 1.00 76.06 94 PRO A N 1
ATOM 690 C CA . PRO A 1 94 ? 9.768 -22.238 -35.150 1.00 76.06 94 PRO A CA 1
ATOM 691 C C . PRO A 1 94 ? 9.577 -21.639 -33.746 1.00 76.06 94 PRO A C 1
ATOM 693 O O . PRO A 1 94 ? 8.471 -21.245 -33.386 1.00 76.06 94 PRO A O 1
ATOM 696 N N . SER A 1 95 ? 10.644 -21.576 -32.944 1.00 77.31 95 SER A N 1
ATOM 697 C CA . SER A 1 95 ? 10.630 -21.025 -31.583 1.00 77.31 95 SER A CA 1
ATOM 698 C C . SER A 1 95 ? 10.936 -19.524 -31.521 1.00 77.31 95 SER A C 1
ATOM 700 O O . SER A 1 95 ? 10.887 -18.949 -30.435 1.00 77.31 95 SER A O 1
ATOM 702 N N . VAL A 1 96 ? 11.291 -18.887 -32.642 1.00 72.50 96 VAL A N 1
ATOM 703 C CA . VAL A 1 96 ? 11.722 -17.486 -32.690 1.00 72.50 96 VAL A CA 1
ATOM 704 C C . VAL A 1 96 ? 10.716 -16.692 -33.519 1.00 72.50 96 VAL A C 1
ATOM 706 O O . VAL A 1 96 ? 10.559 -16.924 -34.710 1.00 72.50 96 VAL A O 1
ATOM 709 N N . ALA A 1 97 ? 9.982 -15.782 -32.873 1.00 67.12 97 ALA A N 1
ATOM 710 C CA . ALA A 1 97 ? 8.830 -15.132 -33.500 1.00 67.12 97 ALA A CA 1
ATOM 711 C C . ALA A 1 97 ? 9.213 -13.984 -34.451 1.00 67.12 97 ALA A C 1
ATOM 713 O O . ALA A 1 97 ? 8.588 -13.844 -35.496 1.00 67.12 97 ALA A O 1
ATOM 714 N N . VAL A 1 98 ? 10.208 -13.161 -34.086 1.00 67.06 98 VAL A N 1
ATOM 715 C CA . VAL A 1 98 ? 10.740 -12.035 -34.879 1.00 67.06 98 VAL A CA 1
ATOM 716 C C . VAL A 1 98 ? 12.133 -11.678 -34.343 1.00 67.06 98 VAL A C 1
ATOM 718 O O . VAL A 1 98 ? 12.300 -11.558 -33.130 1.00 67.06 98 VAL A O 1
ATOM 721 N N . VAL A 1 99 ? 13.119 -11.463 -35.221 1.00 72.12 99 VAL A N 1
ATOM 722 C CA . VAL A 1 99 ? 14.472 -10.993 -34.856 1.00 72.12 99 VAL A CA 1
ATOM 723 C C . VAL A 1 99 ? 14.821 -9.754 -35.679 1.00 72.12 99 VAL A C 1
ATOM 725 O O . VAL A 1 99 ? 14.470 -9.673 -36.854 1.00 72.12 99 VAL A O 1
ATOM 728 N N . ALA A 1 100 ? 15.522 -8.791 -35.078 1.00 70.56 100 ALA A N 1
ATOM 729 C CA . ALA A 1 100 ? 16.121 -7.664 -35.789 1.00 70.56 100 ALA A CA 1
ATOM 730 C C . ALA A 1 100 ? 17.635 -7.884 -35.935 1.00 70.56 100 ALA A C 1
ATOM 732 O O . ALA A 1 100 ? 18.303 -8.249 -34.969 1.00 70.56 100 ALA A O 1
ATOM 733 N N . SER A 1 101 ? 18.182 -7.659 -37.132 1.00 72.25 101 SER A N 1
ATOM 734 C CA . SER A 1 101 ? 19.630 -7.705 -37.364 1.00 72.25 101 SER A CA 1
ATOM 735 C C . SER A 1 101 ? 20.300 -6.433 -36.839 1.00 72.25 101 SER A C 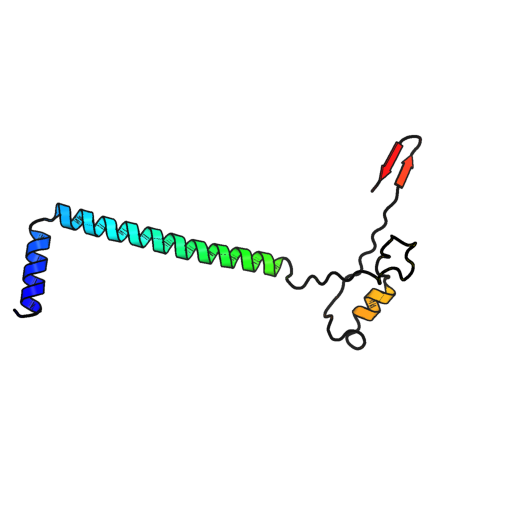1
ATOM 737 O O . SER A 1 101 ? 19.890 -5.337 -37.224 1.00 72.25 101 SER A O 1
ATOM 739 N N . ASP A 1 102 ? 21.356 -6.572 -36.037 1.00 69.12 102 ASP A N 1
ATOM 740 C CA . ASP A 1 102 ? 22.196 -5.453 -35.596 1.00 69.12 102 ASP A CA 1
ATOM 741 C C . ASP A 1 102 ? 23.552 -5.487 -36.320 1.00 69.12 102 ASP A C 1
ATOM 743 O O . ASP A 1 102 ? 24.280 -6.479 -36.252 1.00 69.12 102 ASP A O 1
ATOM 747 N N . TYR A 1 103 ? 23.897 -4.402 -37.019 1.00 65.75 103 TYR A N 1
ATOM 748 C CA . TYR A 1 103 ? 25.184 -4.248 -37.699 1.00 65.75 103 TYR A CA 1
ATOM 749 C C . TYR A 1 103 ? 25.994 -3.144 -37.020 1.00 65.75 103 TYR A C 1
ATOM 751 O O . TYR A 1 103 ? 25.883 -1.964 -37.356 1.00 65.75 103 TYR A O 1
ATOM 759 N N . ARG A 1 104 ? 26.824 -3.536 -36.047 1.00 64.50 104 ARG A N 1
ATOM 760 C CA . ARG A 1 104 ? 27.689 -2.609 -35.311 1.00 64.50 104 ARG A CA 1
ATOM 761 C C . ARG A 1 104 ? 29.069 -2.510 -35.965 1.00 64.50 104 ARG A C 1
ATOM 763 O O . ARG A 1 104 ? 29.863 -3.453 -35.937 1.00 64.50 104 ARG A O 1
ATOM 770 N N . LEU A 1 105 ? 29.350 -1.345 -36.542 1.00 62.72 105 LEU A N 1
ATOM 771 C CA . LEU A 1 105 ? 30.674 -0.957 -37.021 1.00 62.72 105 LEU A CA 1
ATOM 772 C C . LEU A 1 105 ? 31.396 -0.184 -35.917 1.00 62.72 105 LEU A C 1
ATOM 774 O O . LEU A 1 105 ? 30.921 0.867 -35.505 1.00 62.72 105 LEU A O 1
ATOM 778 N N . ASN A 1 106 ? 32.560 -0.675 -35.497 1.00 63.88 106 ASN A N 1
ATOM 779 C CA . ASN A 1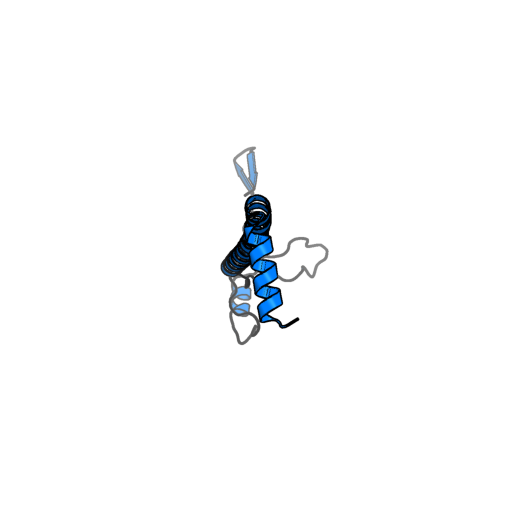 106 ? 33.490 0.103 -34.683 1.00 63.88 106 ASN A CA 1
ATOM 780 C C . ASN A 1 106 ? 34.606 0.569 -35.617 1.00 63.88 106 ASN A C 1
ATOM 782 O O . ASN A 1 106 ? 35.260 -0.262 -36.255 1.00 63.88 106 ASN A O 1
ATOM 786 N N . GLY A 1 107 ? 34.794 1.879 -35.724 1.00 62.88 107 GLY A N 1
ATOM 787 C CA . GLY A 1 107 ? 35.826 2.485 -36.553 1.00 62.88 107 GLY A CA 1
ATOM 788 C C . GLY A 1 107 ? 36.605 3.510 -35.747 1.00 62.88 107 GLY A C 1
ATOM 789 O O . GLY A 1 107 ? 36.024 4.298 -35.007 1.00 62.88 107 GLY A O 1
ATOM 790 N N . THR A 1 108 ? 37.921 3.507 -35.896 1.00 63.69 108 THR A N 1
ATOM 791 C CA . THR A 1 108 ? 38.751 4.606 -35.413 1.00 63.69 108 THR A CA 1
ATOM 792 C C . THR A 1 108 ? 38.855 5.617 -36.541 1.00 63.69 108 THR A C 1
ATOM 794 O O . THR A 1 108 ? 39.313 5.276 -37.633 1.00 63.69 108 THR A O 1
ATOM 797 N N . ILE A 1 109 ? 38.397 6.843 -36.304 1.00 66.00 109 ILE A N 1
ATOM 798 C CA . ILE A 1 109 ? 38.605 7.941 -37.246 1.00 66.00 109 ILE A CA 1
ATOM 799 C C . ILE A 1 109 ? 39.906 8.620 -36.827 1.00 66.00 109 ILE A C 1
ATOM 801 O O . ILE A 1 109 ? 39.986 9.207 -35.748 1.00 66.00 109 ILE A O 1
ATOM 805 N N . GLU A 1 110 ? 40.930 8.502 -37.669 1.00 61.16 110 GLU A N 1
ATOM 806 C CA . GLU A 1 110 ? 42.216 9.172 -37.477 1.00 61.16 110 GLU A CA 1
ATOM 807 C C . GLU A 1 110 ? 42.268 10.418 -38.363 1.00 61.16 110 GLU A C 1
ATOM 809 O O . GLU A 1 110 ? 42.178 10.335 -39.591 1.00 61.16 110 GLU A O 1
ATOM 814 N N . ALA A 1 111 ? 42.395 11.582 -37.729 1.00 61.88 111 ALA A N 1
ATOM 815 C CA . ALA A 1 111 ? 42.616 12.856 -38.400 1.00 61.88 111 ALA A CA 1
ATOM 816 C C . ALA A 1 111 ? 43.884 13.496 -37.818 1.00 61.88 111 ALA A C 1
ATOM 818 O O . ALA A 1 111 ? 43.850 14.142 -36.774 1.00 61.88 111 ALA A O 1
ATOM 819 N N . GLY A 1 112 ? 45.021 13.305 -38.492 1.00 77.38 112 GLY A N 1
ATOM 820 C CA . GLY A 1 112 ? 46.318 13.769 -37.987 1.00 77.38 112 GLY A CA 1
ATOM 821 C C . GLY A 1 112 ? 46.783 12.958 -36.772 1.00 77.38 112 GLY A C 1
ATOM 822 O O . GLY A 1 112 ? 46.767 11.734 -36.828 1.00 77.38 112 GLY A O 1
ATOM 823 N N . ASP A 1 113 ? 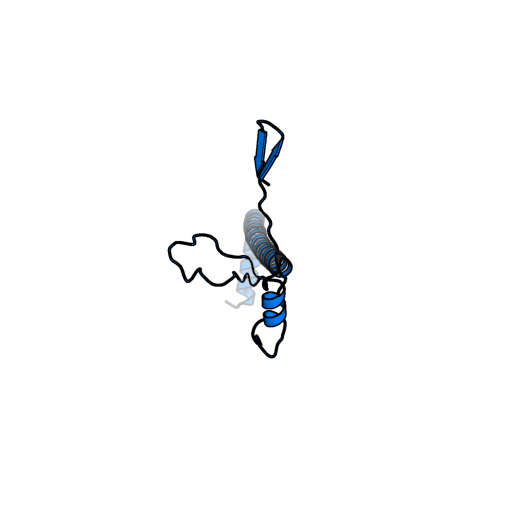47.184 13.635 -35.691 1.00 71.44 113 ASP A N 1
ATOM 824 C CA . ASP A 1 113 ? 47.637 13.007 -34.433 1.00 71.44 113 ASP A CA 1
ATOM 825 C C . ASP A 1 113 ? 46.489 12.705 -33.443 1.00 71.44 113 ASP A C 1
ATOM 827 O O . ASP A 1 113 ? 46.734 12.205 -32.344 1.00 71.44 113 ASP A O 1
ATOM 831 N N . GLU A 1 114 ? 45.231 12.993 -33.801 1.00 59.44 114 GLU A N 1
ATOM 832 C CA . GLU A 1 114 ? 44.074 12.707 -32.947 1.00 59.44 114 GLU A CA 1
ATOM 833 C C . GLU A 1 114 ? 43.285 11.491 -33.447 1.00 59.44 114 GLU A C 1
ATOM 835 O O . GLU A 1 114 ? 42.873 11.402 -34.608 1.00 59.44 114 GLU A O 1
ATOM 840 N N . SER A 1 115 ? 43.068 10.550 -32.528 1.00 55.31 115 SER A N 1
ATOM 841 C CA . SER A 1 115 ? 42.349 9.299 -32.748 1.00 55.31 115 SER A CA 1
ATOM 842 C C . SER A 1 115 ? 41.057 9.320 -31.936 1.00 55.31 115 SER A C 1
ATOM 844 O O . SER A 1 115 ? 41.095 9.333 -30.704 1.00 55.31 115 SER A O 1
ATOM 846 N N . TYR A 1 116 ? 39.912 9.333 -32.622 1.00 56.84 116 TYR A N 1
ATOM 847 C CA . TYR A 1 116 ? 38.598 9.230 -31.988 1.00 56.84 116 TYR A CA 1
ATOM 848 C C . TYR A 1 116 ? 38.009 7.846 -32.266 1.00 56.84 116 TYR A C 1
ATOM 850 O O . TYR A 1 116 ? 37.892 7.423 -33.419 1.00 56.84 116 TYR A O 1
ATOM 858 N N . GLN A 1 117 ? 37.640 7.137 -31.198 1.00 56.53 117 GLN A N 1
ATOM 859 C CA . GLN A 1 117 ? 36.914 5.870 -31.279 1.00 56.53 117 GLN A CA 1
ATOM 860 C C . GLN A 1 117 ? 35.411 6.142 -31.183 1.00 56.53 117 GLN A C 1
ATOM 862 O O . GLN A 1 117 ? 34.982 6.820 -30.246 1.00 56.53 117 GLN A O 1
ATOM 867 N N . THR A 1 118 ? 34.637 5.634 -32.150 1.00 59.69 118 THR A N 1
ATOM 868 C CA . THR A 1 118 ? 33.165 5.622 -32.098 1.00 59.69 118 THR A CA 1
ATOM 869 C C . THR A 1 118 ? 32.613 4.292 -31.615 1.00 59.69 118 THR A C 1
ATOM 871 O O . THR A 1 118 ? 33.273 3.249 -31.835 1.00 59.69 118 THR A O 1
#